Protein AF-A0A2W6S584-F1 (afdb_monomer)

Nearest PDB structures (foldseek):
  1j0n-assembly1_A  TM=2.600E-01  e=1.300E+00  Bacillus sp. GL1
  2e24-assembly1_A  TM=2.606E-01  e=1.450E+00  Bacillus sp. GL1
  7f4b-assembly1_B  TM=3.610E-01  e=8.763E+00  Sulfurisphaera tokodaii

Solvent-accessible surface area (backbone atoms only — not comparable to full-atom values): 8757 Å² total; per-residue (Å²): 140,86,83,83,83,83,83,84,81,82,80,83,77,84,81,83,77,78,80,75,57,61,45,79,73,49,76,25,82,65,16,36,10,26,34,41,54,85,67,60,34,16,27,17,37,32,54,54,74,44,55,99,61,93,67,73,40,34,42,36,38,30,32,26,73,92,75,73,44,66,54,43,52,38,33,37,43,74,48,48,44,76,82,32,36,38,40,30,48,80,94,47,75,41,58,26,47,60,57,68,36,35,32,30,50,71,39,75,69,49,25,52,52,51,51,52,48,42,54,74,37,62,52,37,37,39,36,34,36,39,93,92,38,82,47,64,37,30,30,66,22,57,33,38,45,60,12,40,50,52,10,54,49,62,60,55,79,76,112

Foldseek 3Di:
DDDDDDDDDDDDDDDPDPDQQWAWLDDFPQWTWTQGSVNQKIKIKGFFPDWPDDDWWMWIQMDGV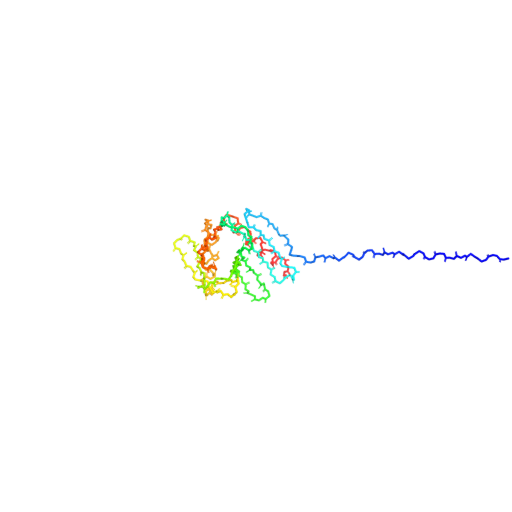VVRDGRWIKIFAPWAFPPFKWKDDPNDIFTWDDDTRMTGTPDPVVSVVVSVSLLVFDKMWMWGQHPNDITIGIHGSRRVNVSSVSRVVVSVVVD

Structure (mmCIF, N/CA/C/O backbone):
data_AF-A0A2W6S584-F1
#
_entry.id   AF-A0A2W6S584-F1
#
loop_
_atom_site.group_PDB
_atom_site.id
_atom_site.type_symbol
_atom_site.label_atom_id
_atom_site.label_alt_id
_atom_site.label_comp_id
_atom_site.label_asym_id
_atom_site.label_entity_id
_atom_site.label_seq_id
_atom_site.pdbx_PDB_ins_code
_atom_site.Cartn_x
_atom_site.Cartn_y
_atom_site.Cartn_z
_atom_site.occupancy
_atom_site.B_iso_or_equiv
_atom_site.auth_seq_id
_atom_site.auth_comp_id
_atom_site.auth_asym_id
_atom_site.auth_atom_id
_atom_site.pdbx_PDB_model_num
ATOM 1 N N . MET A 1 1 ? 23.041 53.421 -56.635 1.00 41.06 1 MET A N 1
ATOM 2 C CA . MET A 1 1 ? 23.431 52.177 -55.932 1.00 41.06 1 MET A CA 1
ATOM 3 C C . MET A 1 1 ? 22.472 51.978 -54.760 1.00 41.06 1 MET A C 1
ATOM 5 O O . MET A 1 1 ? 22.459 52.817 -53.872 1.00 41.06 1 MET A O 1
ATOM 9 N N . ARG A 1 2 ? 21.592 50.968 -54.802 1.00 42.06 2 ARG A N 1
ATOM 10 C CA . ARG A 1 2 ? 20.569 50.696 -53.770 1.00 42.06 2 ARG A CA 1
ATOM 11 C C . ARG A 1 2 ? 21.013 49.473 -52.959 1.00 42.06 2 ARG A C 1
ATOM 13 O O . ARG A 1 2 ? 21.219 48.418 -53.546 1.00 42.06 2 ARG A O 1
ATOM 20 N N . ARG A 1 3 ? 21.219 49.628 -51.648 1.00 51.38 3 ARG A N 1
ATOM 21 C CA . ARG A 1 3 ? 21.589 48.533 -50.731 1.00 51.38 3 ARG A CA 1
ATOM 22 C C . ARG A 1 3 ? 20.315 47.808 -50.266 1.00 51.38 3 ARG A C 1
ATOM 24 O O . ARG A 1 3 ? 19.403 48.504 -49.821 1.00 51.38 3 ARG A O 1
ATOM 31 N N . PRO A 1 4 ? 20.215 46.470 -50.360 1.00 50.41 4 PRO A N 1
ATOM 32 C CA . PRO A 1 4 ? 19.045 45.748 -49.877 1.00 50.41 4 PRO A CA 1
ATOM 33 C C . PRO A 1 4 ? 19.107 45.609 -48.349 1.00 50.41 4 PRO A C 1
ATOM 35 O O . PRO A 1 4 ? 20.147 45.266 -47.788 1.00 50.41 4 PRO A O 1
ATOM 38 N N . ALA A 1 5 ? 17.991 45.897 -47.681 1.00 52.44 5 ALA A N 1
ATOM 39 C CA . ALA A 1 5 ? 17.813 45.657 -46.255 1.00 52.44 5 ALA A CA 1
ATOM 40 C C . ALA A 1 5 ? 17.485 44.173 -46.036 1.00 52.44 5 ALA A C 1
ATOM 42 O O . ALA A 1 5 ? 16.504 43.666 -46.576 1.00 52.44 5 ALA A O 1
ATOM 43 N N . ILE A 1 6 ? 18.322 43.477 -45.269 1.00 57.59 6 ILE A N 1
ATOM 44 C CA . ILE A 1 6 ? 18.113 42.078 -44.888 1.00 57.59 6 ILE A CA 1
ATOM 45 C C . ILE A 1 6 ? 17.216 42.077 -43.644 1.00 57.59 6 ILE A C 1
ATOM 47 O O . ILE A 1 6 ? 17.631 42.530 -42.580 1.00 57.59 6 ILE A O 1
ATOM 51 N N . LEU A 1 7 ? 15.973 41.608 -43.793 1.00 57.41 7 LEU A N 1
ATOM 52 C CA . LEU A 1 7 ? 15.067 41.325 -42.677 1.00 57.41 7 LEU A CA 1
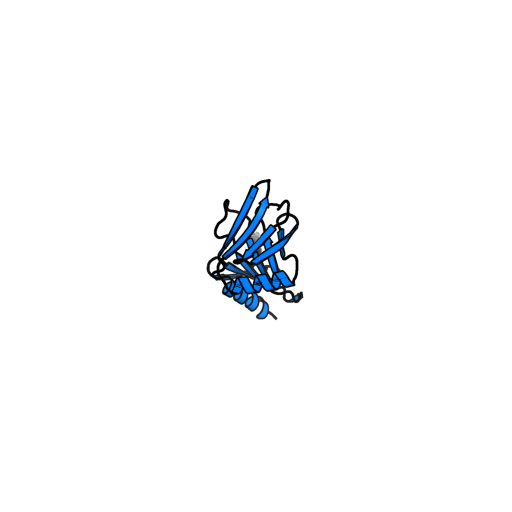ATOM 53 C C . LEU A 1 7 ? 15.461 39.979 -42.051 1.00 57.41 7 LEU A C 1
ATOM 55 O O . LEU A 1 7 ? 15.248 38.925 -42.646 1.00 57.41 7 LEU A O 1
ATOM 59 N N . THR A 1 8 ? 16.023 40.010 -40.845 1.00 61.09 8 THR A N 1
ATOM 60 C CA . THR A 1 8 ? 16.323 38.806 -40.061 1.00 61.09 8 THR A CA 1
ATOM 61 C C . THR A 1 8 ? 15.062 38.357 -39.320 1.00 61.09 8 THR A C 1
ATOM 63 O O . THR A 1 8 ? 14.705 38.917 -38.285 1.00 61.09 8 THR A O 1
ATOM 66 N N . THR A 1 9 ? 14.360 37.356 -39.850 1.00 65.31 9 THR A N 1
ATOM 67 C CA . THR A 1 9 ? 13.225 36.716 -39.168 1.00 65.31 9 THR A CA 1
ATOM 68 C C . THR A 1 9 ? 13.743 35.834 -38.029 1.00 65.31 9 THR A C 1
ATOM 70 O O . THR A 1 9 ? 14.323 34.776 -38.257 1.00 65.31 9 THR A O 1
ATOM 73 N N . MET A 1 10 ? 13.547 36.282 -36.789 1.00 69.50 10 MET A N 1
ATOM 74 C CA . MET A 1 10 ? 13.867 35.532 -35.574 1.00 69.50 10 MET A CA 1
ATOM 75 C C . MET A 1 10 ? 12.854 34.393 -35.391 1.00 69.50 10 MET A C 1
ATOM 77 O O . MET A 1 10 ? 11.697 34.616 -35.041 1.00 69.50 10 MET A O 1
ATOM 81 N N . MET A 1 11 ? 13.288 33.165 -35.674 1.00 66.44 11 MET A N 1
ATOM 82 C CA . MET A 1 11 ? 12.504 31.942 -35.502 1.00 66.44 11 MET A CA 1
ATOM 83 C C . MET A 1 11 ? 12.435 31.603 -34.002 1.00 66.44 11 MET A C 1
ATOM 85 O O . MET A 1 11 ? 13.433 31.193 -33.410 1.00 66.44 11 MET A O 1
ATOM 89 N N . LEU A 1 12 ? 11.277 31.801 -33.362 1.00 65.62 12 LEU A N 1
ATOM 90 C CA . LEU A 1 12 ? 11.037 31.298 -32.005 1.00 65.62 12 LEU A CA 1
ATOM 91 C C . LEU A 1 12 ? 10.873 29.773 -32.063 1.00 65.62 12 LEU A C 1
ATOM 93 O O . LEU A 1 12 ? 9.828 29.271 -32.474 1.00 65.62 12 LEU A O 1
ATOM 97 N N . ALA A 1 13 ? 11.905 29.037 -31.648 1.00 71.00 13 ALA A N 1
ATOM 98 C CA . ALA A 1 13 ? 11.821 27.597 -31.436 1.00 71.00 13 ALA A CA 1
ATOM 99 C C . ALA A 1 13 ? 11.042 27.310 -30.134 1.00 71.00 13 ALA A C 1
ATOM 101 O O . ALA A 1 13 ? 11.461 27.772 -29.068 1.00 71.00 13 ALA A O 1
ATOM 102 N N . PRO A 1 14 ? 9.920 26.568 -30.172 1.00 62.53 14 PRO A N 1
ATOM 103 C CA . PRO A 1 14 ? 9.210 26.185 -28.960 1.00 62.53 14 PRO A CA 1
ATOM 104 C C . PRO A 1 14 ? 10.049 25.171 -28.173 1.00 62.53 14 PRO A C 1
ATOM 106 O O . PRO A 1 14 ? 10.354 24.079 -28.651 1.00 62.53 14 PRO A O 1
ATOM 109 N N . CYS A 1 15 ? 10.427 25.539 -26.950 1.00 59.28 15 CYS A N 1
ATOM 110 C CA . CYS A 1 15 ? 11.080 24.639 -26.008 1.00 59.28 15 CYS A CA 1
ATOM 111 C C . CYS A 1 15 ? 10.030 23.652 -25.470 1.00 59.28 15 CYS A C 1
ATOM 113 O O . CYS A 1 15 ? 9.191 24.012 -24.644 1.00 59.28 15 CYS A O 1
ATOM 115 N N . LEU A 1 16 ? 10.032 22.417 -25.976 1.00 62.00 16 LEU A N 1
ATOM 116 C CA . LEU A 1 16 ? 9.223 21.320 -25.441 1.00 62.00 16 LEU A CA 1
ATOM 117 C C . LEU A 1 16 ? 9.833 20.865 -24.110 1.00 62.00 16 LEU A C 1
ATOM 119 O O . LEU A 1 16 ? 10.773 20.074 -24.079 1.00 62.00 16 LEU A O 1
ATOM 123 N N . ILE A 1 17 ? 9.300 21.371 -23.001 1.00 62.28 17 ILE A N 1
ATOM 124 C CA . ILE A 1 17 ? 9.614 20.851 -21.669 1.00 62.28 17 ILE A CA 1
ATOM 125 C C . ILE A 1 17 ? 8.867 19.522 -21.526 1.00 62.28 17 ILE A C 1
ATOM 127 O O . ILE A 1 17 ? 7.644 19.501 -21.392 1.00 62.28 17 ILE A O 1
ATOM 131 N N . ALA A 1 18 ? 9.589 18.402 -21.575 1.00 62.50 18 ALA A N 1
ATOM 132 C CA . ALA A 1 18 ? 9.017 17.106 -21.236 1.00 62.50 18 ALA A CA 1
ATOM 133 C C . ALA A 1 18 ? 8.648 17.108 -19.744 1.00 62.50 18 ALA A C 1
ATOM 135 O O . ALA A 1 18 ? 9.519 17.202 -18.881 1.00 62.50 18 ALA A O 1
ATOM 136 N N . ALA A 1 19 ? 7.354 17.022 -19.434 1.00 59.28 19 ALA A N 1
ATOM 137 C CA . ALA A 1 19 ? 6.902 16.786 -18.072 1.00 59.28 19 ALA A CA 1
ATOM 138 C C . ALA A 1 19 ? 7.343 15.377 -17.648 1.00 59.28 19 ALA A C 1
ATOM 140 O O . ALA A 1 19 ? 6.799 14.376 -18.115 1.00 59.28 19 ALA A O 1
ATOM 141 N N . SER A 1 20 ? 8.340 15.290 -16.770 1.00 73.88 20 SER A N 1
ATOM 142 C CA . SER A 1 20 ? 8.785 14.044 -16.148 1.00 73.88 20 SER A CA 1
ATOM 143 C C . SER A 1 20 ? 7.788 13.624 -15.061 1.00 73.88 20 SER A C 1
ATOM 145 O O . SER A 1 20 ? 7.991 13.834 -13.869 1.00 73.88 20 SER A O 1
ATOM 147 N N . GLY A 1 21 ? 6.651 13.069 -15.488 1.00 86.25 21 GLY A N 1
ATOM 148 C CA . GLY A 1 21 ? 5.708 12.367 -14.617 1.00 86.25 21 GLY A CA 1
ATOM 149 C C . GLY A 1 21 ? 6.083 10.888 -14.437 1.00 86.25 21 GLY A C 1
ATOM 150 O O . GLY A 1 21 ? 6.938 10.377 -15.163 1.00 86.25 21 GLY A O 1
ATOM 151 N N . PRO A 1 22 ? 5.458 10.168 -13.487 1.00 93.56 22 PRO A N 1
ATOM 152 C CA . PRO A 1 22 ? 5.619 8.722 -13.385 1.00 93.56 22 PRO A CA 1
ATOM 153 C C . PRO A 1 22 ? 5.234 8.023 -14.694 1.00 93.56 22 PRO A C 1
ATOM 155 O O . PRO A 1 22 ? 4.190 8.312 -15.281 1.00 93.56 22 PRO A O 1
ATOM 158 N N . GLN A 1 23 ? 6.049 7.068 -15.135 1.00 95.00 23 GLN A N 1
ATOM 159 C CA . GLN A 1 23 ? 5.761 6.266 -16.320 1.00 95.00 23 GLN A CA 1
ATOM 160 C C . GLN A 1 23 ? 4.731 5.187 -15.972 1.00 95.00 23 GLN A C 1
ATOM 162 O O . GLN A 1 23 ? 4.955 4.370 -15.078 1.00 95.00 23 GLN A O 1
ATOM 167 N N . SER A 1 24 ? 3.617 5.153 -16.705 1.00 96.56 24 SER A N 1
ATOM 168 C CA . SER A 1 24 ? 2.615 4.089 -16.586 1.00 96.56 24 SER 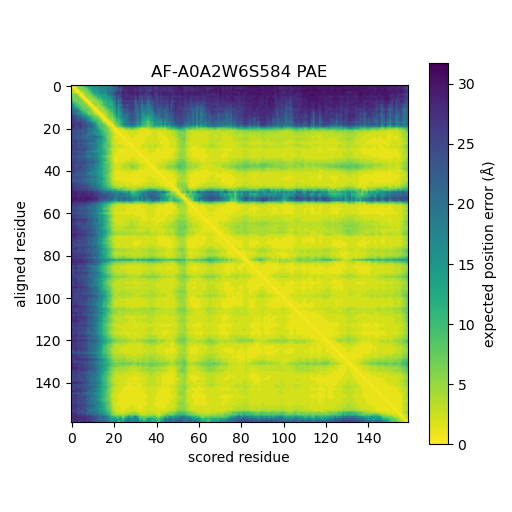A CA 1
ATOM 169 C C . SER A 1 24 ? 3.138 2.777 -17.175 1.00 96.56 24 SER A C 1
ATOM 171 O O . SER A 1 24 ? 3.622 2.749 -18.305 1.00 96.56 24 SER A O 1
ATOM 173 N N . ILE A 1 25 ? 3.042 1.692 -16.404 1.00 97.56 25 ILE A N 1
ATOM 174 C CA . ILE A 1 25 ? 3.392 0.325 -16.824 1.00 97.56 25 ILE A CA 1
ATOM 175 C C . ILE A 1 25 ? 2.135 -0.452 -17.222 1.00 97.56 25 ILE A C 1
ATOM 177 O O . ILE A 1 25 ? 2.166 -1.243 -18.161 1.00 97.56 25 ILE A O 1
ATOM 181 N N . GLY A 1 26 ? 1.021 -0.234 -16.520 1.00 97.62 26 GLY A N 1
ATOM 182 C CA . GLY A 1 26 ? -0.249 -0.879 -16.838 1.00 9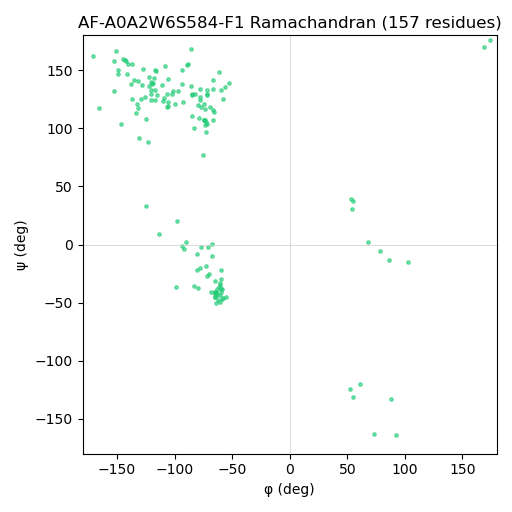7.62 26 GLY A CA 1
ATOM 183 C C . GLY A 1 26 ? -1.319 -0.704 -15.766 1.00 97.62 26 GLY A C 1
ATOM 184 O O . GLY A 1 26 ? -1.045 -0.253 -14.653 1.00 97.62 26 GLY A O 1
ATOM 185 N N . GLN A 1 27 ? -2.544 -1.099 -16.112 1.00 98.19 27 GLN A N 1
ATOM 186 C CA . GLN A 1 27 ? -3.716 -1.083 -15.238 1.00 98.19 27 GLN A CA 1
ATOM 187 C C . GLN A 1 27 ? -4.268 -2.506 -15.089 1.00 98.19 27 GLN A C 1
ATOM 189 O O . GLN A 1 27 ? -4.521 -3.192 -16.076 1.00 98.19 27 GLN A O 1
ATOM 194 N N . PHE A 1 28 ? -4.491 -2.933 -13.849 1.00 97.81 28 PHE A N 1
ATOM 195 C CA . PHE A 1 28 ? -4.915 -4.281 -13.479 1.00 97.81 28 PHE A CA 1
ATOM 196 C C . PHE A 1 28 ? -6.102 -4.182 -12.518 1.00 97.81 28 PHE A C 1
ATOM 198 O O . PHE A 1 28 ? -5.951 -4.038 -11.302 1.00 97.81 28 PHE A O 1
ATOM 205 N N . GLY A 1 29 ? -7.319 -4.192 -13.061 1.00 95.50 29 GLY A N 1
ATOM 206 C CA . GLY A 1 29 ? -8.518 -3.906 -12.271 1.00 95.50 29 GLY A CA 1
ATOM 207 C C . GLY A 1 29 ? -8.449 -2.495 -11.683 1.00 95.50 29 GLY A C 1
ATOM 208 O O . GLY A 1 29 ? -8.328 -1.528 -12.427 1.00 95.50 29 GLY A O 1
ATOM 209 N N . ARG A 1 30 ? -8.480 -2.365 -10.350 1.00 95.31 30 ARG A N 1
ATOM 210 C CA . ARG A 1 30 ? -8.343 -1.066 -9.652 1.00 95.31 30 ARG A CA 1
ATOM 211 C C . ARG A 1 30 ? -6.901 -0.687 -9.297 1.00 95.31 30 ARG A C 1
ATOM 213 O O . ARG A 1 30 ? -6.694 0.352 -8.675 1.00 95.31 30 ARG A O 1
ATOM 220 N N . TRP A 1 31 ? -5.927 -1.511 -9.673 1.00 98.38 31 TRP A N 1
ATOM 221 C CA . TRP A 1 31 ? -4.517 -1.305 -9.359 1.00 98.38 31 TRP A CA 1
ATOM 222 C C . TRP A 1 31 ? -3.738 -0.836 -10.581 1.00 98.38 31 TRP A C 1
ATOM 224 O O . TRP A 1 31 ? -3.704 -1.527 -11.594 1.00 98.38 31 TRP A O 1
ATOM 234 N N . GLY A 1 32 ? -3.091 0.320 -10.481 1.00 98.31 32 GLY A N 1
ATOM 235 C CA . GLY A 1 32 ? -2.135 0.786 -11.483 1.00 98.31 32 GLY A CA 1
ATOM 236 C C . GLY A 1 32 ? -0.710 0.388 -11.108 1.00 98.31 32 GLY A C 1
ATOM 237 O O . GLY A 1 32 ? -0.389 0.297 -9.923 1.00 98.31 32 GLY A O 1
ATOM 238 N N . ALA A 1 33 ? 0.141 0.171 -12.104 1.00 98.50 33 ALA A N 1
ATOM 239 C CA . ALA A 1 33 ? 1.572 -0.068 -11.949 1.00 98.50 33 ALA A CA 1
ATOM 240 C C . ALA A 1 33 ? 2.357 1.055 -12.633 1.00 98.50 33 ALA A C 1
ATOM 242 O O . ALA A 1 33 ? 2.066 1.406 -13.777 1.00 98.50 33 ALA A O 1
ATOM 243 N N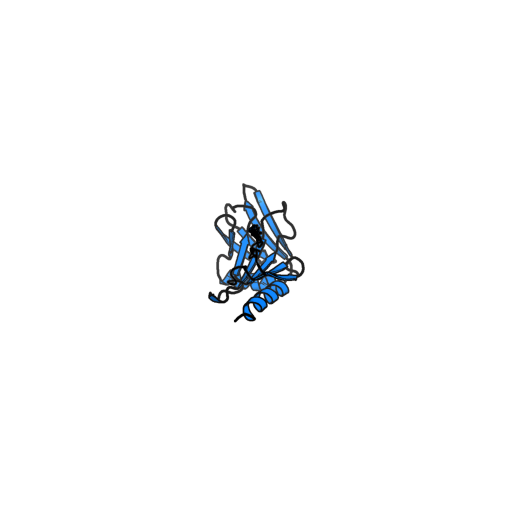 . PHE A 1 34 ? 3.355 1.602 -11.942 1.00 97.88 34 PHE A N 1
ATOM 244 C CA . PHE A 1 34 ? 4.124 2.757 -12.404 1.00 97.88 34 PHE A CA 1
ATOM 245 C C . PHE A 1 34 ? 5.611 2.625 -12.070 1.00 97.88 34 PHE A C 1
ATOM 247 O O . PHE A 1 34 ? 5.985 1.976 -11.089 1.00 97.88 34 PHE A O 1
ATOM 254 N N . ARG A 1 35 ? 6.448 3.312 -12.850 1.00 96.19 35 ARG A N 1
ATOM 255 C CA . ARG A 1 35 ? 7.820 3.687 -12.484 1.00 96.19 35 ARG A CA 1
ATOM 256 C C . ARG A 1 35 ? 7.819 5.158 -12.069 1.00 96.19 35 ARG A C 1
ATOM 258 O O . ARG A 1 35 ? 7.243 5.993 -12.764 1.00 96.19 35 ARG A O 1
ATOM 265 N N . ALA A 1 36 ? 8.435 5.475 -10.936 1.00 94.75 36 ALA A N 1
ATOM 266 C CA . ALA A 1 36 ? 8.577 6.849 -10.471 1.00 94.75 36 ALA A CA 1
ATOM 267 C C . ALA A 1 36 ? 9.379 7.687 -11.477 1.00 94.75 36 ALA A C 1
ATOM 269 O O . ALA A 1 36 ? 10.262 7.170 -12.161 1.00 94.75 36 ALA A O 1
ATOM 270 N N . ALA A 1 37 ? 9.066 8.981 -11.558 1.00 92.12 37 ALA A N 1
ATOM 271 C CA . ALA A 1 37 ? 9.672 9.902 -12.521 1.00 92.12 37 ALA A CA 1
ATOM 272 C C . ALA A 1 37 ? 11.197 10.030 -12.367 1.00 92.12 37 ALA A C 1
ATOM 274 O O . ALA A 1 37 ? 11.911 10.191 -13.350 1.00 92.12 37 ALA A O 1
ATOM 275 N N . ASP A 1 38 ? 11.690 9.928 -11.131 1.00 90.25 38 ASP A N 1
ATOM 276 C CA . ASP A 1 38 ? 13.117 9.936 -10.795 1.00 90.25 38 ASP A CA 1
ATOM 277 C C . ASP A 1 38 ? 13.818 8.595 -11.088 1.00 90.25 38 ASP A C 1
ATOM 279 O O . ASP A 1 38 ? 15.015 8.450 -10.850 1.00 90.25 38 ASP A O 1
ATOM 283 N N . GLY A 1 39 ? 13.075 7.590 -11.565 1.00 89.56 39 GLY A N 1
ATOM 284 C CA . GLY A 1 39 ? 13.561 6.238 -11.819 1.00 89.56 39 GLY A CA 1
ATOM 285 C C . GLY A 1 39 ? 13.930 5.445 -10.559 1.00 89.56 39 GLY A C 1
ATOM 286 O O . GLY A 1 39 ? 14.363 4.299 -10.681 1.00 89.56 39 GLY A O 1
ATOM 287 N N . ALA A 1 40 ? 13.753 6.004 -9.357 1.00 92.25 40 ALA A N 1
ATOM 288 C CA . ALA A 1 40 ? 14.267 5.428 -8.116 1.00 92.25 40 ALA A CA 1
ATOM 289 C C . ALA A 1 40 ? 13.390 4.295 -7.558 1.00 92.25 40 ALA A C 1
ATOM 291 O O . ALA A 1 40 ? 13.872 3.458 -6.783 1.00 92.25 40 ALA A O 1
ATOM 292 N N . SER A 1 41 ? 12.111 4.254 -7.943 1.00 95.88 41 SER A N 1
ATOM 293 C CA . SER A 1 41 ? 11.172 3.217 -7.511 1.00 95.88 41 SER A CA 1
ATOM 294 C C . SER A 1 41 ? 10.183 2.793 -8.587 1.00 95.88 41 SER A C 1
ATOM 296 O O . SER A 1 41 ? 9.882 3.537 -9.517 1.00 95.88 41 SER A O 1
ATOM 298 N N . CYS A 1 42 ? 9.634 1.597 -8.409 1.00 97.31 42 CYS A N 1
ATOM 299 C CA . CYS A 1 42 ? 8.449 1.128 -9.115 1.00 97.31 42 CYS A CA 1
ATOM 300 C C . CYS A 1 42 ? 7.394 0.753 -8.086 1.00 97.31 42 CYS A C 1
ATOM 302 O O . CYS A 1 42 ? 7.727 0.271 -7.000 1.00 97.31 42 CYS A O 1
ATOM 304 N N . TYR A 1 43 ? 6.126 1.000 -8.387 1.00 98.12 43 TYR A N 1
ATOM 305 C CA . TYR A 1 43 ? 5.065 0.807 -7.412 1.00 98.12 43 TYR A CA 1
ATOM 306 C C . TYR A 1 43 ? 3.743 0.400 -8.047 1.00 98.12 43 TYR A C 1
ATOM 308 O O . TYR A 1 43 ? 3.381 0.846 -9.135 1.00 98.12 43 TYR A O 1
ATOM 316 N N . ALA A 1 44 ? 3.006 -0.425 -7.310 1.00 98.44 44 ALA A N 1
ATOM 317 C CA . ALA A 1 44 ? 1.589 -0.648 -7.527 1.00 98.44 44 ALA A CA 1
ATOM 318 C C . ALA A 1 44 ? 0.787 0.300 -6.627 1.00 98.44 44 ALA A C 1
ATOM 320 O O . ALA A 1 44 ? 1.143 0.486 -5.462 1.00 98.44 44 ALA A O 1
ATOM 321 N N . ILE A 1 45 ? -0.287 0.892 -7.145 1.00 98.31 45 ILE A N 1
ATOM 322 C CA . ILE A 1 45 ? -1.128 1.858 -6.432 1.00 98.31 45 ILE A CA 1
ATOM 323 C C . ILE A 1 45 ? -2.610 1.564 -6.645 1.00 98.31 45 ILE A C 1
ATOM 325 O O . ILE A 1 45 ? -3.029 1.231 -7.753 1.00 98.31 45 ILE A O 1
ATOM 329 N N . ALA A 1 46 ? -3.414 1.729 -5.598 1.00 97.44 46 ALA A N 1
ATOM 330 C CA . ALA A 1 46 ? -4.867 1.694 -5.693 1.00 97.44 46 ALA A CA 1
ATOM 331 C C . ALA A 1 46 ? -5.518 2.742 -4.793 1.00 97.44 46 ALA A C 1
ATOM 333 O O . ALA A 1 46 ? -5.060 3.017 -3.684 1.00 97.44 46 ALA A O 1
ATOM 334 N N . GLN A 1 47 ? -6.642 3.269 -5.261 1.00 95.75 47 GLN A N 1
ATOM 335 C CA . GLN A 1 47 ? -7.587 4.033 -4.451 1.00 95.75 47 GLN A CA 1
ATOM 336 C C . GLN A 1 47 ? -8.627 3.094 -3.820 1.00 95.75 47 GLN A C 1
ATOM 338 O O . GLN A 1 47 ? -8.913 2.022 -4.376 1.00 95.75 47 GLN A O 1
ATOM 343 N N . PRO A 1 48 ? -9.239 3.475 -2.685 1.00 94.69 48 PRO A N 1
ATOM 344 C CA . PRO A 1 48 ? -10.287 2.672 -2.077 1.00 94.69 48 PRO A CA 1
ATOM 345 C C . PRO A 1 48 ? -11.472 2.491 -3.035 1.00 94.69 48 PRO A C 1
ATOM 347 O O . PRO A 1 48 ? -11.971 3.429 -3.646 1.00 94.69 48 PRO A O 1
ATOM 350 N N . SER A 1 49 ? -11.935 1.250 -3.148 1.00 89.44 49 SER A N 1
ATOM 351 C CA . SER A 1 49 ? -13.122 0.847 -3.911 1.00 89.44 49 SER A CA 1
ATOM 352 C C . SER A 1 49 ? -14.441 1.280 -3.281 1.00 89.44 49 SER A C 1
ATOM 354 O O . SER A 1 49 ? -15.430 1.465 -3.983 1.00 89.44 49 SER A O 1
ATOM 356 N N . ARG A 1 50 ? -14.455 1.434 -1.955 1.00 80.19 50 ARG A N 1
ATOM 357 C CA . ARG A 1 50 ? -15.558 2.023 -1.199 1.00 80.19 50 ARG A CA 1
ATOM 358 C C . ARG A 1 50 ? -14.979 2.956 -0.158 1.00 80.19 50 ARG A C 1
ATOM 360 O O . ARG A 1 50 ? -14.123 2.562 0.636 1.00 80.19 50 ARG A O 1
ATOM 367 N N . SER A 1 51 ? -15.452 4.189 -0.208 1.00 70.38 51 SER A N 1
ATOM 368 C CA . SER A 1 51 ? -14.936 5.323 0.532 1.00 70.38 51 SER A CA 1
ATOM 369 C C . SER A 1 51 ? -16.110 6.292 0.713 1.00 70.38 51 SER A C 1
ATOM 371 O O . SER A 1 51 ? -16.843 6.547 -0.236 1.00 70.38 51 SER A O 1
ATOM 373 N N . GLY A 1 52 ? -16.337 6.803 1.926 1.00 60.56 52 GLY A N 1
ATOM 374 C CA . GLY A 1 52 ? -17.469 7.707 2.200 1.00 60.56 52 GLY A CA 1
ATOM 375 C C . GLY A 1 52 ? -17.332 9.108 1.583 1.00 60.56 52 GLY A C 1
ATOM 376 O O . GLY A 1 52 ? -18.214 9.939 1.775 1.00 60.56 52 GLY A O 1
ATOM 377 N N . ARG A 1 53 ? -16.206 9.389 0.910 1.00 59.50 53 ARG A N 1
ATOM 378 C CA . ARG A 1 53 ? -15.886 10.646 0.216 1.00 59.50 53 ARG A CA 1
ATOM 379 C C . ARG A 1 53 ? -14.681 10.398 -0.698 1.00 59.50 53 ARG A C 1
ATOM 381 O O . ARG A 1 53 ? -13.631 10.031 -0.173 1.00 59.50 53 ARG A O 1
ATOM 388 N N . GLU A 1 54 ? -14.825 10.538 -2.009 1.00 54.78 54 GLU A N 1
ATOM 389 C CA . GLU A 1 54 ? -13.686 10.694 -2.931 1.00 54.78 54 GLU A CA 1
ATOM 390 C C . GLU A 1 54 ? -13.064 12.060 -2.564 1.00 54.78 54 GLU A C 1
ATOM 392 O O . GLU A 1 54 ? -13.788 13.028 -2.363 1.00 54.78 54 GLU A O 1
ATOM 397 N N . ASP A 1 55 ? -11.833 12.167 -2.064 1.00 70.19 55 ASP A N 1
ATOM 398 C CA . ASP A 1 55 ? -10.588 12.041 -2.811 1.00 70.19 55 ASP A CA 1
ATOM 399 C C . ASP A 1 55 ? -9.377 11.992 -1.854 1.00 70.19 55 ASP A C 1
ATOM 401 O O . ASP A 1 55 ? -9.452 12.398 -0.691 1.00 70.19 55 ASP A O 1
ATOM 405 N N . GLY A 1 56 ? -8.236 11.511 -2.359 1.00 85.31 56 GLY A N 1
ATOM 406 C CA . GLY A 1 56 ? -6.910 11.692 -1.746 1.00 85.31 56 GLY A CA 1
ATOM 407 C C . GLY A 1 56 ? -6.323 10.495 -0.990 1.00 85.31 56 GLY A C 1
ATOM 408 O O . GLY A 1 56 ? -5.119 10.481 -0.746 1.00 85.31 56 GLY A O 1
ATOM 409 N N . ALA A 1 57 ? -7.121 9.475 -0.656 1.00 94.56 57 ALA A N 1
ATOM 410 C CA . ALA A 1 57 ? -6.611 8.255 -0.027 1.00 94.56 57 ALA A CA 1
ATOM 411 C C . ALA A 1 57 ? -6.108 7.241 -1.066 1.00 94.56 57 ALA A C 1
ATOM 413 O O . ALA A 1 57 ? -6.783 6.983 -2.065 1.00 94.56 57 ALA A O 1
ATOM 414 N N . TYR A 1 58 ? -4.954 6.628 -0.812 1.00 97.06 58 TYR A N 1
ATOM 415 C CA . TYR A 1 58 ? -4.418 5.557 -1.649 1.00 97.06 58 TYR A CA 1
ATOM 416 C C . TYR A 1 58 ? -3.521 4.604 -0.859 1.00 97.06 58 TYR A C 1
ATOM 418 O O . TYR A 1 58 ? -2.954 4.948 0.176 1.00 97.06 58 TYR A O 1
ATOM 426 N N . LEU A 1 59 ? -3.364 3.398 -1.390 1.00 98.06 59 LEU A N 1
ATOM 427 C CA . LEU A 1 59 ? -2.431 2.385 -0.919 1.00 98.06 59 LEU A CA 1
ATOM 428 C C . LEU A 1 59 ? -1.400 2.131 -2.017 1.00 98.06 59 LEU A C 1
ATOM 430 O O . LEU A 1 59 ? -1.767 1.858 -3.158 1.00 98.06 59 LEU A O 1
ATOM 434 N N . THR A 1 60 ? -0.123 2.199 -1.657 1.00 98.38 60 THR A N 1
ATOM 435 C CA . THR A 1 60 ? 1.015 1.897 -2.530 1.00 98.38 60 THR A CA 1
ATOM 436 C C . THR A 1 60 ? 1.821 0.718 -2.005 1.00 98.38 60 THR A C 1
ATOM 438 O O . THR A 1 60 ? 2.025 0.583 -0.796 1.00 98.38 60 THR A O 1
ATOM 441 N N . ILE A 1 61 ? 2.315 -0.103 -2.929 1.00 98.00 61 ILE A N 1
ATOM 442 C CA . ILE A 1 61 ? 3.275 -1.179 -2.679 1.00 98.00 61 ILE A CA 1
ATOM 443 C C . ILE A 1 61 ? 4.463 -0.944 -3.602 1.00 98.00 61 ILE A C 1
ATOM 445 O O . ILE A 1 61 ? 4.342 -1.116 -4.814 1.00 98.00 61 ILE A O 1
ATOM 449 N N . SER A 1 62 ? 5.590 -0.528 -3.029 1.00 97.00 62 SER A N 1
ATOM 450 C CA . SER A 1 62 ? 6.736 -0.018 -3.789 1.00 97.00 62 SER A CA 1
ATOM 451 C C . SER A 1 62 ? 7.985 -0.882 -3.641 1.00 97.00 62 SER A C 1
ATOM 453 O O . SER A 1 62 ? 8.257 -1.449 -2.578 1.00 97.00 62 SER A O 1
ATOM 455 N N . SER A 1 63 ? 8.799 -0.897 -4.687 1.00 95.31 63 SER A N 1
ATOM 456 C CA . SER A 1 63 ? 10.131 -1.492 -4.725 1.00 95.31 63 SER A CA 1
ATOM 457 C C . SER A 1 63 ? 11.163 -0.419 -5.080 1.00 95.31 63 SER A C 1
ATOM 459 O O . SER A 1 63 ? 10.965 0.367 -6.002 1.00 95.31 63 SER A O 1
ATOM 461 N N . TRP A 1 64 ? 12.263 -0.386 -4.326 1.00 94.81 64 TRP A N 1
ATOM 462 C CA . TRP A 1 64 ? 13.379 0.559 -4.432 1.00 94.81 64 TRP A CA 1
ATOM 463 C C . TRP A 1 64 ? 14.684 -0.224 -4.646 1.00 94.81 64 TRP A C 1
ATOM 465 O O . TRP A 1 64 ? 15.366 -0.572 -3.670 1.00 94.81 64 TRP A O 1
ATOM 475 N N . PRO A 1 65 ? 15.056 -0.531 -5.903 1.00 93.06 65 PRO A N 1
ATOM 476 C CA . PRO A 1 65 ? 16.173 -1.428 -6.200 1.00 93.06 65 PRO A CA 1
ATOM 477 C C . PRO A 1 65 ? 17.519 -0.951 -5.648 1.00 93.06 65 PRO A C 1
ATOM 479 O O . PRO A 1 65 ? 18.280 -1.763 -5.120 1.00 93.06 65 PRO A O 1
ATOM 482 N N . ALA A 1 66 ? 17.810 0.352 -5.729 1.00 92.06 66 ALA A N 1
ATOM 483 C CA . ALA A 1 66 ? 19.061 0.932 -5.228 1.00 92.06 66 ALA A CA 1
ATOM 484 C C . ALA A 1 66 ? 19.198 0.804 -3.700 1.00 92.06 66 ALA A C 1
ATOM 486 O O . ALA A 1 66 ? 20.293 0.620 -3.178 1.00 92.06 66 ALA A O 1
ATOM 487 N N . ARG A 1 67 ? 18.069 0.829 -2.981 1.00 93.00 67 ARG A N 1
ATOM 488 C CA . ARG A 1 67 ? 18.010 0.721 -1.514 1.00 93.00 67 ARG A CA 1
ATOM 489 C C . ARG A 1 67 ? 17.809 -0.713 -1.022 1.00 93.00 67 ARG A C 1
ATOM 491 O O . ARG A 1 67 ? 17.749 -0.930 0.182 1.00 93.00 67 ARG A O 1
ATOM 498 N N . ARG A 1 68 ? 17.676 -1.686 -1.935 1.00 91.81 68 ARG A N 1
ATOM 499 C CA . ARG A 1 68 ? 17.350 -3.094 -1.631 1.00 91.81 68 ARG A CA 1
ATOM 500 C C . ARG A 1 68 ? 16.070 -3.250 -0.794 1.00 91.81 68 ARG A C 1
ATOM 502 O O . ARG A 1 68 ? 15.942 -4.194 -0.019 1.00 91.81 68 ARG A O 1
ATOM 509 N N . LEU A 1 69 ? 15.116 -2.334 -0.960 1.00 92.31 69 LEU A N 1
ATOM 510 C CA . LEU A 1 69 ? 13.808 -2.405 -0.311 1.00 92.31 69 LEU A CA 1
ATOM 511 C C . LEU A 1 69 ? 12.782 -2.896 -1.325 1.00 92.31 69 LEU A C 1
ATOM 513 O O . LEU A 1 69 ? 12.677 -2.347 -2.416 1.00 92.31 69 LEU A O 1
ATOM 517 N N . VAL A 1 70 ? 12.006 -3.911 -0.964 1.00 91.31 70 VAL A N 1
ATOM 518 C CA . VAL A 1 70 ? 10.948 -4.471 -1.816 1.00 91.31 70 VAL A CA 1
ATOM 519 C C . VAL A 1 70 ? 9.640 -4.515 -1.052 1.00 91.31 70 VAL A C 1
ATOM 521 O O . VAL A 1 70 ? 9.653 -4.664 0.174 1.00 91.31 70 VAL A O 1
ATOM 524 N N . ARG A 1 71 ? 8.516 -4.420 -1.767 1.00 92.00 71 ARG A N 1
ATOM 525 C CA . ARG A 1 71 ? 7.166 -4.576 -1.196 1.00 92.00 71 ARG A CA 1
ATOM 526 C C . ARG A 1 71 ? 6.911 -3.655 0.006 1.00 92.00 71 ARG A C 1
ATOM 528 O O . ARG A 1 71 ? 6.318 -4.060 1.005 1.00 92.00 71 ARG A O 1
ATOM 535 N N . GLN A 1 72 ? 7.403 -2.423 -0.079 1.00 96.62 72 GLN A N 1
ATOM 536 C CA . GLN A 1 72 ? 7.204 -1.402 0.941 1.00 96.62 72 GLN A CA 1
ATOM 537 C C . GLN A 1 72 ? 5.764 -0.908 0.874 1.00 96.62 72 GLN A C 1
ATOM 539 O O . GLN A 1 72 ? 5.340 -0.364 -0.144 1.00 96.62 72 GLN A O 1
ATOM 544 N N . ILE A 1 73 ? 5.017 -1.130 1.952 1.00 98.19 73 ILE A N 1
ATOM 545 C CA . ILE A 1 73 ? 3.626 -0.703 2.070 1.00 98.19 73 ILE A CA 1
ATOM 546 C C . ILE A 1 73 ? 3.598 0.741 2.555 1.00 98.19 73 ILE A C 1
ATOM 548 O O . ILE A 1 73 ? 4.210 1.062 3.573 1.00 98.19 73 ILE A O 1
ATOM 552 N N . HIS A 1 74 ? 2.844 1.580 1.859 1.00 98.31 74 HIS A N 1
ATOM 553 C CA . HIS A 1 74 ? 2.570 2.948 2.273 1.00 98.31 74 HIS A CA 1
ATOM 554 C C . HIS A 1 74 ? 1.101 3.287 2.021 1.00 98.31 74 HIS A C 1
ATOM 556 O O . HIS A 1 74 ? 0.539 2.926 0.988 1.00 98.31 74 HIS A O 1
ATOM 562 N N . VAL A 1 75 ? 0.487 3.968 2.981 1.00 98.06 75 VAL A N 1
ATOM 563 C CA . VAL A 1 75 ? -0.911 4.385 2.947 1.00 98.06 75 VAL A CA 1
ATOM 564 C C . VAL A 1 75 ? -0.962 5.896 3.049 1.00 98.06 75 VAL A C 1
ATOM 566 O O . VAL A 1 75 ? -0.503 6.455 4.039 1.00 98.06 75 VAL A O 1
ATOM 569 N N . ARG A 1 76 ? -1.602 6.536 2.075 1.00 97.19 76 ARG A N 1
ATOM 570 C CA . ARG A 1 76 ? -2.063 7.913 2.195 1.00 97.19 76 ARG A CA 1
ATOM 571 C C . ARG A 1 76 ? -3.496 7.908 2.700 1.00 97.19 76 ARG A C 1
ATOM 573 O O . ARG A 1 76 ? -4.383 7.324 2.076 1.00 97.19 76 ARG A O 1
ATOM 580 N N . PHE A 1 77 ? -3.729 8.575 3.818 1.00 95.38 77 PHE A N 1
ATOM 581 C CA . PHE A 1 77 ? -5.055 8.829 4.358 1.00 95.38 77 PHE A CA 1
ATOM 582 C C . PHE A 1 77 ? -5.626 10.126 3.775 1.00 95.38 77 PHE A C 1
ATOM 584 O O . PHE A 1 77 ? -4.910 11.060 3.426 1.00 95.38 77 PHE A O 1
ATOM 591 N N . ARG A 1 78 ? -6.955 10.226 3.767 1.00 90.94 78 ARG A N 1
ATOM 592 C CA . ARG A 1 78 ? -7.709 11.444 3.406 1.00 90.94 78 ARG A CA 1
ATOM 593 C C . ARG A 1 78 ? -7.552 12.617 4.399 1.00 90.94 78 ARG A C 1
ATOM 595 O O . ARG A 1 78 ? -8.213 13.637 4.256 1.00 90.94 78 ARG A O 1
ATOM 602 N N . GLY A 1 79 ? -6.765 12.442 5.457 1.00 92.75 79 GLY A N 1
ATOM 603 C CA . GLY A 1 79 ? -6.557 13.396 6.544 1.00 92.75 79 GLY A CA 1
ATOM 604 C C . GLY A 1 79 ? -5.702 12.774 7.647 1.00 92.75 79 GLY A C 1
ATOM 605 O O . GLY A 1 79 ? -5.359 11.598 7.564 1.00 92.75 79 GLY A O 1
ATOM 606 N N . VAL A 1 80 ? -5.362 13.550 8.675 1.00 95.50 80 VAL A N 1
ATOM 607 C CA . VAL A 1 80 ? -4.456 13.114 9.752 1.00 95.50 80 VAL A CA 1
ATOM 608 C C . VAL A 1 80 ? -5.189 12.187 10.736 1.00 95.50 80 VAL A C 1
ATOM 610 O O . VAL A 1 80 ? -6.169 12.626 11.353 1.00 95.50 80 VAL A O 1
ATOM 613 N N . PRO A 1 81 ? -4.761 10.920 10.902 1.00 95.75 81 PRO A N 1
ATOM 614 C CA . PRO A 1 81 ? -5.293 10.034 11.932 1.00 95.75 81 PRO A CA 1
ATOM 615 C C . PRO A 1 81 ? -4.932 10.532 13.333 1.00 95.75 81 PRO A C 1
ATOM 617 O O . PRO A 1 81 ? -3.782 10.861 13.599 1.00 95.75 81 PRO A O 1
ATOM 620 N N . ALA A 1 82 ? -5.906 10.555 14.238 1.00 93.88 82 ALA A N 1
ATOM 621 C CA . ALA A 1 82 ? -5.699 11.035 15.602 1.00 93.88 82 ALA A CA 1
ATOM 622 C C . ALA A 1 82 ? -5.018 9.996 16.513 1.00 93.88 82 ALA A C 1
ATOM 624 O O . ALA A 1 82 ? -4.165 10.363 17.311 1.00 93.88 82 ALA A O 1
ATOM 625 N N . ASP A 1 83 ? -5.359 8.709 16.361 1.00 89.88 83 ASP A N 1
ATOM 626 C CA . ASP A 1 83 ? -4.871 7.616 17.227 1.00 89.88 83 ASP A CA 1
ATOM 627 C C . ASP A 1 83 ? -4.199 6.496 16.409 1.00 89.88 83 ASP A C 1
ATOM 629 O O . ASP A 1 83 ? -4.329 5.307 16.706 1.00 89.88 83 ASP A O 1
ATOM 633 N N . GLY A 1 84 ? -3.545 6.862 15.305 1.00 91.19 84 GLY A N 1
ATOM 634 C CA . GLY A 1 84 ? -3.033 5.905 14.328 1.00 91.19 84 GLY A CA 1
ATOM 635 C C . GLY A 1 84 ? -4.132 5.265 13.471 1.00 91.19 84 GLY A C 1
ATOM 636 O O . GLY A 1 84 ? -5.256 5.769 13.351 1.00 91.19 84 GLY A O 1
ATOM 637 N N . ALA A 1 85 ? -3.790 4.153 12.823 1.00 97.25 85 ALA A N 1
ATOM 638 C CA . ALA A 1 85 ? -4.693 3.434 11.931 1.00 97.25 85 ALA A CA 1
ATOM 639 C C . ALA A 1 85 ? -4.485 1.919 12.013 1.00 97.25 85 ALA A C 1
ATOM 641 O O . ALA A 1 85 ? -3.435 1.433 12.429 1.00 97.25 85 ALA A O 1
ATOM 642 N N . VAL A 1 86 ? -5.491 1.163 11.580 1.00 98.25 86 VAL A N 1
ATOM 643 C CA . VAL A 1 86 ? -5.445 -0.302 11.523 1.00 98.25 86 VAL A CA 1
ATOM 644 C C . VAL A 1 86 ? -5.774 -0.763 10.113 1.00 98.25 86 VAL A C 1
ATOM 646 O O . VAL A 1 86 ? -6.826 -0.419 9.573 1.00 98.25 86 VAL A O 1
ATOM 649 N N . LEU A 1 87 ? -4.89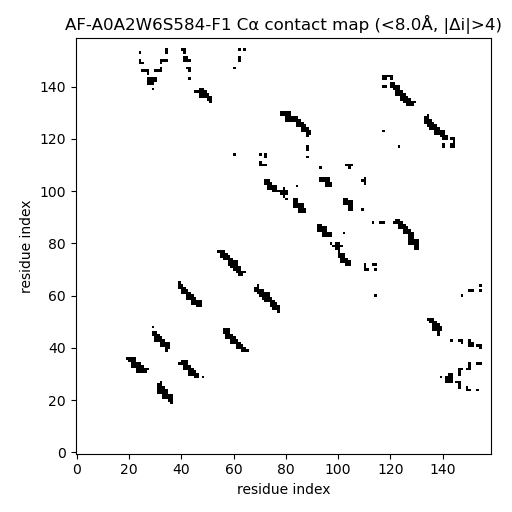3 -1.581 9.543 1.00 98.56 87 LEU A N 1
ATOM 650 C CA . LEU A 1 87 ? -5.103 -2.305 8.294 1.00 98.56 87 LEU A CA 1
ATOM 651 C C . LEU A 1 87 ? -5.572 -3.724 8.613 1.00 98.56 87 LEU A C 1
ATOM 653 O O . LEU A 1 87 ? -4.988 -4.401 9.454 1.00 98.56 87 LEU A O 1
ATOM 657 N N . SER A 1 88 ? -6.627 -4.182 7.947 1.00 98.50 88 SER A N 1
ATOM 658 C CA . SER A 1 88 ? -7.194 -5.518 8.126 1.00 98.50 88 SER A CA 1
ATOM 659 C C . SER A 1 88 ? -7.351 -6.248 6.793 1.00 98.50 88 SER A C 1
ATOM 661 O O . SER A 1 88 ? -7.809 -5.653 5.818 1.00 98.50 88 SER A O 1
ATOM 663 N N . ILE A 1 89 ? -7.000 -7.535 6.761 1.00 97.94 89 ILE A N 1
ATOM 664 C CA . ILE A 1 89 ? -7.245 -8.454 5.637 1.00 97.94 89 ILE A CA 1
ATOM 665 C C . ILE A 1 89 ? -7.808 -9.746 6.236 1.00 97.94 89 ILE A C 1
ATOM 667 O O . ILE A 1 89 ? -7.119 -10.429 6.999 1.00 97.94 89 ILE A O 1
ATOM 671 N N . GLY A 1 90 ? -9.077 -10.047 5.946 1.00 94.94 90 GLY A N 1
ATOM 672 C CA . GLY A 1 90 ? -9.827 -11.061 6.695 1.00 94.94 90 GLY A CA 1
ATOM 673 C C . GLY A 1 90 ? -9.821 -10.754 8.199 1.00 94.94 90 GLY A C 1
ATOM 674 O O . GLY A 1 90 ? -10.016 -9.608 8.603 1.00 94.94 90 GLY A O 1
ATOM 675 N N . GLU A 1 91 ? -9.508 -11.760 9.016 1.00 94.25 91 GLU A N 1
ATOM 676 C CA . GLU A 1 91 ? -9.402 -11.634 10.481 1.00 94.25 91 GLU A CA 1
ATOM 677 C C . GLU A 1 91 ? -8.066 -11.037 10.961 1.00 94.25 91 GLU A C 1
ATOM 679 O O . GLU A 1 91 ? -7.878 -10.747 12.145 1.00 94.25 91 GLU A O 1
ATOM 684 N N . ARG A 1 92 ? -7.093 -10.851 10.060 1.00 97.94 92 ARG A N 1
ATOM 685 C CA . ARG A 1 92 ? -5.758 -10.355 10.414 1.00 97.94 92 ARG A CA 1
ATOM 686 C C . ARG A 1 92 ? -5.775 -8.840 10.512 1.00 97.94 92 ARG A C 1
ATOM 688 O O . ARG A 1 92 ? -6.194 -8.174 9.571 1.00 97.94 92 ARG A O 1
ATOM 695 N N . ARG A 1 93 ? -5.256 -8.304 11.618 1.00 98.06 93 ARG A N 1
ATOM 696 C CA . ARG A 1 93 ? -5.141 -6.864 11.879 1.00 98.06 93 ARG A CA 1
ATOM 697 C C . ARG A 1 93 ? -3.681 -6.465 12.052 1.00 98.06 93 ARG A C 1
ATOM 699 O O . ARG A 1 93 ? -2.923 -7.178 12.703 1.00 98.06 93 ARG A O 1
ATOM 706 N N . PHE A 1 94 ? -3.321 -5.320 11.488 1.00 98.38 94 PHE A N 1
ATOM 707 C CA . PHE A 1 94 ? -1.979 -4.759 11.517 1.00 98.38 94 PHE A CA 1
ATOM 708 C C . PHE A 1 94 ? -2.068 -3.281 11.917 1.00 98.38 94 PHE A C 1
ATOM 710 O O . PHE A 1 94 ? -2.699 -2.503 11.191 1.00 98.38 94 PHE A O 1
ATOM 717 N N . PRO A 1 95 ? -1.483 -2.874 13.055 1.00 97.69 95 PRO A N 1
ATOM 718 C CA . PRO A 1 95 ? -1.383 -1.463 13.391 1.00 97.69 95 PRO A CA 1
ATOM 719 C C . PRO A 1 95 ? -0.452 -0.761 12.397 1.00 97.69 95 PRO A C 1
ATOM 721 O O . PRO A 1 95 ? 0.567 -1.316 11.970 1.00 97.69 95 PRO A O 1
ATOM 724 N N . LEU A 1 96 ? -0.815 0.462 12.026 1.00 98.19 96 LEU A N 1
ATOM 725 C CA . LEU A 1 96 ? 0.002 1.327 11.191 1.00 98.19 96 LEU A CA 1
ATOM 726 C C . LEU A 1 96 ? 0.594 2.444 12.046 1.00 98.19 96 LEU A C 1
ATOM 728 O O . LEU A 1 96 ? -0.136 3.136 12.759 1.00 98.19 96 LEU A O 1
ATOM 732 N N . ALA A 1 97 ? 1.904 2.637 11.934 1.00 96.62 97 ALA A N 1
ATOM 733 C CA . ALA A 1 97 ? 2.552 3.854 12.393 1.00 96.62 97 ALA A CA 1
ATOM 734 C C . ALA A 1 97 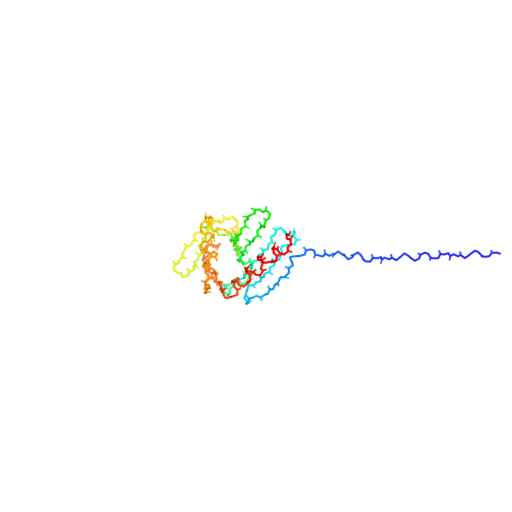? 2.170 4.987 11.437 1.00 96.62 97 ALA A C 1
ATOM 736 O O . ALA A 1 97 ? 2.231 4.808 10.220 1.00 96.62 97 ALA A O 1
ATOM 737 N N . THR A 1 98 ? 1.766 6.133 11.978 1.00 96.75 98 THR A N 1
ATOM 738 C CA . THR A 1 98 ? 1.272 7.266 11.189 1.00 96.75 98 THR A CA 1
ATOM 739 C C . THR A 1 98 ? 2.119 8.505 11.417 1.00 96.75 98 THR A C 1
ATOM 741 O O . THR A 1 98 ? 2.478 8.810 12.552 1.00 96.75 98 THR A O 1
ATOM 744 N N . ASN A 1 99 ? 2.382 9.249 10.349 1.00 96.25 99 ASN A N 1
ATOM 745 C CA . ASN A 1 99 ? 2.947 10.589 10.405 1.00 96.25 99 ASN A CA 1
ATOM 746 C C . ASN A 1 99 ? 2.128 11.488 9.480 1.00 96.25 99 ASN A C 1
ATOM 748 O O . ASN A 1 99 ? 2.032 11.219 8.285 1.00 96.25 99 ASN A O 1
ATOM 752 N N . SER A 1 100 ? 1.537 12.554 10.020 1.00 95.38 100 SER A N 1
ATOM 753 C CA . SER A 1 100 ? 0.603 13.402 9.272 1.00 95.38 100 SER A CA 1
ATOM 754 C C . SER A 1 100 ? -0.510 12.556 8.631 1.00 95.38 100 SER A C 1
ATOM 756 O O . SER A 1 100 ? -1.201 11.822 9.332 1.00 95.38 100 SER A O 1
ATOM 758 N N . ALA A 1 101 ? -0.708 12.641 7.316 1.00 95.56 101 ALA A N 1
ATOM 759 C CA . ALA A 1 101 ? -1.698 11.844 6.597 1.00 95.56 101 ALA A CA 1
ATOM 760 C C . ALA A 1 101 ? -1.083 10.606 5.920 1.00 95.56 101 ALA A C 1
ATOM 762 O O . ALA A 1 101 ? -1.701 10.042 5.022 1.00 95.56 101 ALA A O 1
ATOM 763 N N . ASP A 1 102 ? 0.092 10.159 6.359 1.00 97.81 102 ASP A N 1
ATOM 764 C CA . ASP A 1 102 ? 0.806 9.007 5.807 1.00 97.81 102 ASP A CA 1
ATOM 765 C C . ASP A 1 102 ? 0.959 7.903 6.859 1.00 97.81 102 ASP A C 1
ATOM 767 O O . ASP A 1 102 ? 1.006 8.166 8.066 1.00 97.81 102 ASP A O 1
ATOM 771 N N . GLY A 1 103 ? 1.008 6.648 6.415 1.00 98.00 103 GLY A N 1
ATOM 772 C CA . GLY A 1 103 ? 1.111 5.496 7.302 1.00 98.00 103 GLY A CA 1
ATOM 773 C C . GLY A 1 103 ? 1.850 4.302 6.717 1.00 98.00 103 GLY A C 1
ATOM 774 O O . GLY A 1 103 ? 1.808 4.039 5.514 1.00 98.00 103 GLY A O 1
ATOM 775 N N . TRP A 1 104 ? 2.490 3.545 7.605 1.00 98.06 104 TRP A N 1
ATOM 776 C CA . TRP A 1 104 ? 3.287 2.359 7.293 1.00 98.06 104 TRP A CA 1
ATOM 777 C C . TRP A 1 104 ? 2.996 1.240 8.293 1.00 98.06 104 TRP A C 1
ATOM 779 O O . TRP A 1 104 ? 2.604 1.521 9.426 1.00 98.06 104 TRP A O 1
ATOM 789 N N . PRO A 1 105 ? 3.205 -0.034 7.926 1.00 97.75 105 PRO A N 1
ATOM 790 C CA . PRO A 1 105 ? 3.178 -1.129 8.889 1.00 97.75 105 PRO A CA 1
ATOM 791 C C . PRO A 1 105 ? 4.119 -0.851 10.066 1.00 97.75 105 PRO A C 1
ATOM 793 O O . PRO A 1 105 ? 5.238 -0.385 9.859 1.00 97.75 105 PRO A O 1
ATOM 796 N N . ALA A 1 106 ? 3.691 -1.179 11.287 1.00 94.19 106 ALA A N 1
ATOM 797 C CA . ALA A 1 106 ? 4.482 -0.934 12.497 1.00 94.19 106 ALA A CA 1
ATOM 798 C C . ALA A 1 106 ? 5.849 -1.650 12.507 1.00 94.19 106 ALA A C 1
ATOM 800 O O . ALA A 1 106 ? 6.761 -1.233 13.216 1.00 94.19 106 ALA A O 1
ATOM 801 N N . SER A 1 107 ? 6.009 -2.718 11.717 1.00 94.25 107 SER A N 1
ATOM 802 C CA . SER A 1 107 ? 7.279 -3.423 11.563 1.00 94.25 107 SER A CA 1
ATOM 803 C C . SER A 1 107 ? 7.522 -3.907 10.124 1.00 94.25 107 SER A C 1
ATOM 805 O O . SER A 1 107 ? 6.572 -4.169 9.375 1.00 94.25 107 SER A O 1
ATOM 807 N N . PRO A 1 108 ? 8.789 -4.147 9.726 1.00 92.44 108 PRO A N 1
ATOM 808 C CA . PRO A 1 108 ? 9.101 -4.787 8.446 1.00 92.44 108 PRO A CA 1
ATOM 809 C C . PRO A 1 108 ? 8.492 -6.190 8.299 1.00 92.44 108 PRO A C 1
ATOM 811 O O . PRO A 1 108 ? 8.191 -6.629 7.188 1.00 92.44 108 PRO A O 1
ATOM 814 N N . ALA A 1 109 ? 8.319 -6.915 9.410 1.00 95.38 109 ALA A N 1
ATOM 815 C CA . ALA A 1 109 ? 7.687 -8.230 9.407 1.00 95.38 109 ALA A CA 1
ATOM 816 C C . ALA A 1 109 ? 6.195 -8.134 9.062 1.00 95.38 109 ALA A C 1
ATOM 818 O O . ALA A 1 109 ? 5.706 -8.938 8.264 1.00 95.38 109 ALA A O 1
ATOM 819 N N . ASP A 1 110 ? 5.499 -7.127 9.593 1.00 97.44 110 ASP A N 1
ATOM 820 C CA . ASP A 1 110 ? 4.105 -6.849 9.246 1.00 97.44 110 ASP A CA 1
ATOM 821 C C . ASP A 1 110 ? 3.975 -6.432 7.788 1.00 97.44 110 ASP A C 1
ATOM 823 O O . ASP A 1 110 ? 3.130 -6.976 7.084 1.00 97.44 110 ASP A O 1
ATOM 827 N N . GLY A 1 111 ? 4.872 -5.577 7.286 1.00 96.75 111 GLY A N 1
ATOM 828 C CA . GLY A 1 111 ? 4.904 -5.214 5.866 1.00 96.75 111 GLY A CA 1
ATOM 829 C C . GLY A 1 111 ? 5.010 -6.431 4.942 1.00 96.75 111 GLY A C 1
ATOM 830 O O . GLY A 1 111 ? 4.224 -6.560 4.003 1.00 96.75 111 GLY A O 1
ATOM 831 N N . ARG A 1 112 ? 5.899 -7.389 5.248 1.00 95.75 112 ARG A N 1
ATOM 832 C CA . ARG A 1 112 ? 6.007 -8.647 4.483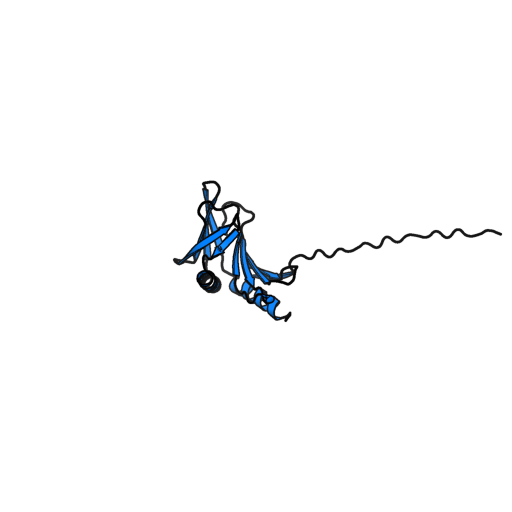 1.00 95.75 112 ARG A CA 1
ATOM 833 C C . ARG A 1 112 ? 4.745 -9.505 4.572 1.00 95.75 112 ARG A C 1
ATOM 835 O O . ARG A 1 112 ? 4.333 -10.083 3.567 1.00 95.75 112 ARG A O 1
ATOM 842 N N . ARG A 1 113 ? 4.129 -9.605 5.757 1.00 97.62 113 ARG A N 1
ATOM 843 C CA . ARG A 1 113 ? 2.879 -10.362 5.953 1.00 97.62 113 ARG A CA 1
ATOM 844 C C . ARG A 1 113 ? 1.726 -9.732 5.173 1.00 97.62 113 ARG A C 1
ATOM 846 O O . ARG A 1 113 ? 1.019 -10.458 4.484 1.00 97.62 113 ARG A O 1
ATOM 853 N N . ILE A 1 114 ? 1.581 -8.410 5.230 1.00 98.25 114 ILE A N 1
ATOM 854 C CA . ILE A 1 114 ? 0.578 -7.654 4.471 1.00 98.25 114 ILE A CA 1
ATOM 855 C C . ILE A 1 114 ? 0.791 -7.858 2.974 1.00 98.25 114 ILE A C 1
ATOM 857 O O . ILE A 1 114 ? -0.149 -8.230 2.284 1.00 98.25 114 ILE A O 1
ATOM 861 N N . ALA A 1 115 ? 2.017 -7.687 2.470 1.00 96.94 115 ALA A N 1
ATOM 862 C CA . ALA A 1 115 ? 2.307 -7.862 1.049 1.00 96.94 115 ALA A CA 1
ATOM 863 C C . ALA A 1 115 ? 1.973 -9.277 0.550 1.00 96.94 115 ALA A C 1
ATOM 865 O O . ALA A 1 115 ? 1.456 -9.429 -0.554 1.00 96.94 115 ALA A O 1
ATOM 866 N N . ARG A 1 116 ? 2.226 -10.314 1.361 1.00 96.88 116 ARG A N 1
ATOM 867 C CA . ARG A 1 116 ? 1.824 -11.689 1.033 1.00 96.88 116 ARG A CA 1
ATOM 868 C C . ARG A 1 116 ? 0.301 -11.830 0.972 1.00 96.88 116 ARG A C 1
ATOM 870 O O . ARG A 1 116 ? -0.206 -12.298 -0.037 1.00 96.88 116 ARG A O 1
ATOM 877 N N . LEU A 1 117 ? -0.413 -11.363 1.997 1.00 98.12 117 LEU A N 1
ATOM 878 C CA . LEU A 1 117 ? -1.879 -11.419 2.052 1.00 98.12 117 LEU A CA 1
ATOM 879 C C . LEU A 1 117 ? -2.537 -10.627 0.910 1.00 98.12 117 LEU A C 1
ATOM 881 O O . LEU A 1 117 ? -3.534 -11.063 0.350 1.00 98.12 117 LEU A O 1
ATOM 885 N N . VAL A 1 118 ? -1.960 -9.491 0.507 1.00 97.81 118 VAL A N 1
ATOM 886 C CA . VAL A 1 118 ? -2.428 -8.732 -0.665 1.00 97.81 118 VAL A CA 1
ATOM 887 C C . VAL A 1 118 ? -2.351 -9.573 -1.941 1.00 97.81 118 VAL A C 1
ATOM 889 O O . VAL A 1 118 ? -3.257 -9.508 -2.770 1.00 97.81 118 VAL A O 1
ATOM 892 N N . ARG A 1 119 ? -1.300 -10.388 -2.091 1.00 95.12 119 ARG A N 1
ATOM 893 C CA . ARG A 1 119 ? -1.151 -11.290 -3.241 1.00 95.12 119 ARG A CA 1
ATOM 894 C C . ARG A 1 119 ? -2.142 -12.455 -3.230 1.00 95.12 119 ARG A C 1
ATOM 896 O O . ARG A 1 119 ? -2.446 -12.979 -4.294 1.00 95.12 119 ARG A O 1
ATOM 903 N N . GLU A 1 120 ? -2.633 -12.850 -2.057 1.00 95.38 120 GLU A N 1
ATOM 904 C CA . GLU A 1 120 ? -3.650 -13.901 -1.903 1.00 95.38 120 GLU A CA 1
ATOM 905 C C . GLU A 1 120 ? -5.049 -13.420 -2.359 1.00 95.38 120 GLU A C 1
ATOM 907 O O . GLU A 1 120 ? -5.901 -14.237 -2.699 1.00 95.38 120 GLU A O 1
ATOM 912 N N . GLY A 1 121 ? -5.276 -12.102 -2.455 1.00 92.12 121 GLY A N 1
ATOM 913 C CA . GLY A 1 121 ? -6.502 -11.507 -2.998 1.00 92.12 121 GLY A CA 1
ATOM 914 C C . GLY A 1 121 ? -7.578 -11.193 -1.949 1.00 92.12 121 GLY A C 1
ATOM 915 O O . GLY A 1 121 ? -7.311 -11.087 -0.756 1.00 92.12 121 GLY A O 1
ATOM 916 N N . GLY A 1 122 ? -8.818 -10.969 -2.401 1.00 95.44 122 GLY A N 1
ATOM 917 C CA . GLY A 1 122 ? -9.947 -10.586 -1.541 1.00 95.44 122 GLY A CA 1
ATOM 918 C C . GLY A 1 122 ? -10.075 -9.073 -1.319 1.00 95.44 122 GLY A C 1
ATOM 919 O O . GLY A 1 122 ? -10.036 -8.286 -2.269 1.00 95.44 122 GLY A O 1
ATOM 920 N N . THR A 1 123 ? -10.269 -8.655 -0.066 1.00 96.81 123 THR A N 1
ATOM 921 C CA . THR A 1 123 ? -10.440 -7.240 0.305 1.00 96.81 123 THR A CA 1
ATOM 922 C C . THR A 1 123 ? -9.563 -6.849 1.482 1.00 96.81 123 THR A C 1
ATOM 924 O O . THR A 1 123 ? -9.473 -7.580 2.468 1.00 96.81 123 THR A O 1
ATOM 927 N N . LEU A 1 124 ? -9.008 -5.645 1.413 1.00 97.94 124 LEU A N 1
ATOM 928 C CA . LEU A 1 124 ? -8.266 -4.997 2.488 1.00 97.94 124 LEU A CA 1
ATOM 929 C C . LEU A 1 124 ? -9.076 -3.812 3.005 1.00 97.94 124 LEU A C 1
ATOM 931 O O . LEU A 1 124 ? -9.637 -3.049 2.221 1.00 97.94 124 LEU A O 1
ATOM 935 N N . ARG A 1 125 ? -9.133 -3.630 4.323 1.00 97.44 125 ARG A N 1
ATOM 936 C CA . ARG A 1 125 ? -9.805 -2.492 4.956 1.00 97.44 125 ARG A CA 1
ATOM 937 C C . ARG A 1 125 ? -8.837 -1.708 5.825 1.00 97.44 125 ARG A C 1
ATOM 939 O O . ARG A 1 125 ? -8.093 -2.299 6.596 1.00 97.44 125 ARG A O 1
ATOM 946 N N . ILE A 1 126 ? -8.887 -0.386 5.743 1.00 97.06 126 ILE A N 1
ATOM 947 C CA . ILE A 1 126 ? -8.121 0.519 6.596 1.00 97.06 126 ILE A CA 1
ATOM 948 C C . ILE A 1 126 ? -9.100 1.347 7.412 1.00 97.06 126 ILE A C 1
ATOM 950 O O . ILE A 1 126 ? -9.977 2.002 6.854 1.00 97.06 126 ILE A O 1
ATOM 954 N N . THR A 1 127 ? -8.958 1.321 8.732 1.00 96.31 127 THR A N 1
ATOM 955 C CA . THR A 1 127 ? -9.778 2.127 9.640 1.00 96.31 127 THR A CA 1
ATOM 956 C C . THR A 1 127 ? -8.918 3.077 10.448 1.00 96.31 127 THR A C 1
ATOM 958 O O . THR A 1 127 ? -7.869 2.679 10.950 1.00 96.31 127 THR A O 1
ATOM 961 N N . ALA A 1 128 ? -9.394 4.306 10.611 1.00 95.88 128 ALA A N 1
ATOM 962 C CA . ALA A 1 128 ? -8.744 5.352 11.394 1.00 95.88 128 ALA A CA 1
ATOM 963 C C . ALA A 1 128 ? -9.793 6.318 11.964 1.00 95.88 128 ALA A C 1
ATOM 965 O O . ALA A 1 128 ? -10.948 6.322 11.524 1.00 95.88 128 ALA A O 1
ATOM 966 N N . ARG A 1 129 ? -9.395 7.158 12.924 1.00 95.62 129 ARG A N 1
ATOM 967 C CA . ARG A 1 129 ? -10.203 8.286 13.407 1.00 95.62 129 ARG A CA 1
ATOM 968 C C . ARG A 1 129 ? -9.607 9.588 12.877 1.00 95.62 129 ARG A C 1
ATOM 970 O O . ARG A 1 129 ? -8.466 9.894 13.192 1.00 95.62 129 ARG A O 1
ATOM 977 N N . ILE A 1 130 ? -10.363 10.339 12.079 1.00 93.06 130 ILE A N 1
ATOM 978 C CA . ILE A 1 130 ? -9.920 11.586 11.433 1.00 93.06 130 ILE A CA 1
ATOM 979 C C . ILE A 1 130 ? -10.962 12.668 11.720 1.00 93.06 130 ILE A C 1
ATOM 981 O O . ILE A 1 130 ? -12.148 12.462 11.461 1.00 93.06 130 ILE A O 1
ATOM 985 N N . GLY A 1 131 ? -10.540 13.804 12.284 1.00 92.19 131 GLY A N 1
ATOM 986 C CA . GLY A 1 131 ? -11.444 14.921 12.600 1.00 92.19 131 GLY A CA 1
ATOM 987 C C . GLY A 1 131 ? -12.636 14.517 13.481 1.00 92.19 131 GLY A C 1
ATOM 988 O O . GLY A 1 131 ? -13.762 14.928 13.226 1.00 92.19 131 GLY A O 1
ATOM 989 N N . GLY A 1 132 ? -12.417 13.617 14.448 1.00 91.69 132 GLY A N 1
ATOM 990 C CA . GLY A 1 132 ? -13.470 13.095 15.332 1.00 91.69 132 GLY A CA 1
ATOM 991 C C . GLY A 1 132 ? -14.376 12.016 14.720 1.00 91.69 132 GLY A C 1
ATOM 992 O O . GLY A 1 132 ? -15.171 11.422 15.441 1.00 91.69 132 GLY A O 1
ATOM 993 N N . ARG A 1 133 ? -14.241 11.695 13.426 1.00 91.94 133 ARG A N 1
ATOM 994 C CA . ARG A 1 133 ? -15.060 10.683 12.738 1.00 91.94 133 ARG A CA 1
ATOM 995 C C . ARG A 1 133 ? -14.270 9.403 12.492 1.00 91.94 133 ARG A C 1
ATOM 997 O O . ARG A 1 133 ? -13.094 9.448 12.134 1.00 91.94 133 ARG A O 1
ATOM 1004 N N . ARG A 1 134 ? -14.928 8.249 12.629 1.00 92.19 134 ARG A N 1
ATOM 1005 C CA . ARG A 1 134 ? -14.355 6.964 12.209 1.00 92.19 134 ARG A CA 1
ATOM 1006 C C . ARG A 1 134 ? -14.475 6.828 10.694 1.00 92.19 134 ARG A C 1
ATOM 1008 O O . ARG A 1 134 ? -15.568 6.953 10.148 1.00 92.19 134 ARG A O 1
ATOM 1015 N N . ILE A 1 135 ? -13.358 6.552 10.036 1.00 90.81 135 ILE A N 1
ATOM 1016 C CA . ILE A 1 135 ? -13.298 6.265 8.603 1.00 90.81 135 ILE A CA 1
ATOM 1017 C C . ILE A 1 135 ? -13.003 4.781 8.370 1.00 90.81 135 ILE A C 1
ATOM 1019 O O . ILE A 1 135 ? -12.409 4.110 9.219 1.00 90.81 135 ILE A O 1
ATOM 1023 N N . SER A 1 136 ? -13.442 4.271 7.221 1.00 93.81 136 SER A N 1
ATOM 1024 C CA . SER A 1 136 ? -13.238 2.887 6.797 1.00 93.81 136 SER A CA 1
ATOM 1025 C C . SER A 1 136 ? -13.079 2.839 5.281 1.00 93.81 136 SER A C 1
ATOM 1027 O O . SER A 1 136 ? -14.060 2.944 4.544 1.00 93.81 136 SER A O 1
ATOM 1029 N N . ASP A 1 137 ? -11.841 2.674 4.834 1.00 94.44 137 ASP A N 1
ATOM 1030 C CA . ASP A 1 137 ? -11.464 2.631 3.426 1.00 94.44 137 ASP A CA 1
ATOM 1031 C C . ASP A 1 137 ? -11.284 1.182 3.000 1.00 94.44 137 ASP A C 1
ATOM 1033 O O . ASP A 1 137 ? -10.486 0.453 3.586 1.00 94.44 137 ASP A O 1
ATOM 1037 N N . THR A 1 138 ? -12.053 0.737 2.005 1.00 96.00 138 THR A N 1
ATOM 1038 C CA . THR A 1 138 ? -11.996 -0.654 1.529 1.00 96.00 138 THR A CA 1
ATOM 1039 C C . THR A 1 138 ? -11.358 -0.727 0.148 1.00 96.00 138 THR A C 1
ATOM 1041 O O . THR A 1 138 ? -11.829 -0.092 -0.793 1.00 96.00 138 THR A O 1
ATOM 1044 N N . TYR A 1 139 ? -10.331 -1.555 0.002 1.00 97.00 139 TYR A N 1
ATOM 1045 C CA . TYR A 1 139 ? -9.568 -1.786 -1.218 1.00 97.00 139 TYR A CA 1
ATOM 1046 C C . TYR A 1 139 ? -9.867 -3.192 -1.744 1.00 97.00 139 TYR A C 1
ATOM 1048 O O . TYR A 1 139 ? -9.680 -4.184 -1.035 1.00 97.00 139 TYR A O 1
ATOM 1056 N N . ALA A 1 140 ? -10.328 -3.282 -2.990 1.00 96.56 140 ALA A N 1
ATOM 1057 C CA . ALA A 1 140 ? -10.406 -4.554 -3.696 1.00 96.56 140 ALA A CA 1
ATOM 1058 C C . ALA A 1 140 ? -8.983 -5.001 -4.056 1.00 96.56 140 ALA A C 1
ATOM 1060 O O . ALA A 1 140 ? -8.226 -4.218 -4.626 1.00 96.56 140 ALA A O 1
ATOM 1061 N N . LEU A 1 141 ? -8.615 -6.240 -3.730 1.00 97.81 141 LEU A N 1
ATOM 1062 C CA . LEU A 1 141 ? -7.279 -6.780 -4.009 1.00 97.81 141 LEU A CA 1
ATOM 1063 C C . LEU A 1 141 ? -7.203 -7.508 -5.359 1.00 97.81 141 LEU A C 1
ATOM 1065 O O . LEU A 1 141 ? -6.126 -7.918 -5.784 1.00 97.81 141 LEU A O 1
ATOM 1069 N N . ALA A 1 142 ? -8.329 -7.639 -6.066 1.00 97.06 142 ALA A N 1
ATOM 1070 C CA . ALA A 1 142 ? -8.342 -8.122 -7.441 1.00 97.06 142 ALA A CA 1
ATOM 1071 C C . ALA A 1 142 ? -7.459 -7.225 -8.331 1.00 97.06 142 ALA A C 1
ATOM 1073 O O . ALA A 1 142 ? -7.637 -6.006 -8.369 1.00 97.06 142 ALA A O 1
ATOM 1074 N N . GLY A 1 143 ? -6.496 -7.841 -9.022 1.00 97.62 143 GLY A N 1
ATOM 1075 C CA . GLY A 1 143 ? -5.501 -7.153 -9.853 1.00 97.62 143 GLY A CA 1
ATOM 1076 C C . GLY A 1 143 ? -4.250 -6.664 -9.109 1.00 97.62 143 GLY A C 1
ATOM 1077 O O . GLY A 1 143 ? -3.244 -6.388 -9.758 1.00 97.62 143 GLY A O 1
ATOM 1078 N N . ALA A 1 144 ? -4.249 -6.646 -7.770 1.00 98.31 144 ALA A N 1
ATOM 1079 C CA . ALA A 1 144 ? -3.072 -6.268 -6.984 1.00 98.31 144 ALA A CA 1
ATOM 1080 C C . ALA A 1 144 ? -1.837 -7.145 -7.269 1.00 98.31 144 ALA A C 1
ATOM 1082 O O . ALA A 1 144 ? -0.766 -6.576 -7.480 1.00 98.31 144 ALA A O 1
ATOM 1083 N N . PRO A 1 145 ? -1.939 -8.495 -7.329 1.00 97.75 145 PRO A N 1
ATOM 1084 C CA . PRO A 1 145 ? -0.772 -9.338 -7.588 1.00 97.75 145 PRO A CA 1
ATOM 1085 C C . PRO A 1 145 ? -0.107 -8.999 -8.929 1.00 97.75 145 PRO A C 1
ATOM 1087 O O . PRO A 1 145 ? 1.102 -8.789 -8.974 1.00 97.75 145 PRO A O 1
ATOM 1090 N N . SER A 1 146 ? -0.907 -8.858 -9.992 1.00 98.19 146 SER A N 1
ATOM 1091 C CA . SER A 1 146 ? -0.429 -8.527 -11.339 1.00 98.19 146 SER A CA 1
ATOM 1092 C C . SER A 1 146 ? 0.198 -7.136 -11.414 1.00 98.19 146 SER A C 1
ATOM 1094 O O . SER A 1 146 ? 1.245 -6.983 -12.033 1.00 98.19 146 SER A O 1
ATOM 1096 N N . ALA A 1 147 ? -0.393 -6.135 -10.753 1.00 98.38 147 ALA A N 1
ATOM 1097 C CA . ALA A 1 147 ? 0.179 -4.791 -10.702 1.00 98.38 147 ALA A CA 1
ATOM 1098 C C . ALA A 1 147 ? 1.529 -4.758 -9.969 1.00 98.38 147 ALA A C 1
ATOM 1100 O O . ALA A 1 147 ? 2.461 -4.104 -10.432 1.00 98.38 147 ALA A O 1
ATOM 1101 N N . ILE A 1 148 ? 1.648 -5.480 -8.848 1.00 97.56 148 ILE A N 1
ATOM 1102 C CA . ILE A 1 148 ? 2.908 -5.598 -8.098 1.00 97.56 148 ILE A CA 1
ATOM 1103 C C . ILE A 1 148 ? 3.974 -6.268 -8.966 1.00 97.56 148 ILE A C 1
ATOM 1105 O O . ILE A 1 148 ? 5.078 -5.745 -9.074 1.00 97.56 148 ILE A O 1
ATOM 1109 N N . ASP A 1 149 ? 3.641 -7.385 -9.617 1.00 96.50 149 ASP A N 1
ATOM 1110 C CA . ASP A 1 149 ? 4.589 -8.114 -10.464 1.00 96.50 149 ASP A CA 1
ATOM 1111 C C . ASP A 1 149 ? 5.018 -7.281 -11.683 1.00 96.50 149 ASP A C 1
ATOM 1113 O O . ASP A 1 149 ? 6.202 -7.240 -12.017 1.00 96.50 149 ASP A O 1
ATOM 1117 N N . ALA A 1 150 ? 4.091 -6.554 -12.314 1.00 97.50 150 ALA A N 1
ATOM 1118 C CA . ALA A 1 150 ? 4.403 -5.653 -13.421 1.00 97.50 150 ALA A CA 1
ATOM 1119 C C . ALA A 1 150 ? 5.339 -4.508 -12.995 1.00 97.50 150 ALA A C 1
ATOM 1121 O O . ALA A 1 150 ? 6.301 -4.208 -13.705 1.00 97.50 150 ALA A O 1
ATOM 1122 N N . ALA A 1 151 ? 5.091 -3.897 -11.831 1.00 97.06 151 ALA A N 1
ATOM 1123 C CA . ALA A 1 151 ? 5.957 -2.859 -11.276 1.00 97.06 151 ALA A CA 1
ATOM 1124 C C . ALA A 1 151 ? 7.350 -3.407 -10.921 1.00 97.06 151 ALA A C 1
ATOM 1126 O O . ALA A 1 151 ? 8.360 -2.802 -11.279 1.00 97.06 151 ALA A O 1
ATOM 1127 N N . ASP A 1 152 ? 7.422 -4.571 -10.270 1.00 94.62 152 ASP A N 1
ATOM 1128 C CA . ASP A 1 152 ? 8.692 -5.215 -9.924 1.00 94.62 152 ASP A CA 1
ATOM 1129 C C . ASP A 1 152 ? 9.508 -5.545 -11.192 1.00 94.62 152 ASP A C 1
ATOM 1131 O O . ASP A 1 152 ? 10.701 -5.242 -11.252 1.00 94.62 152 ASP A O 1
ATOM 1135 N N . LEU A 1 153 ? 8.870 -6.081 -12.241 1.00 94.62 153 LEU A N 1
ATOM 1136 C CA . LEU A 1 153 ? 9.516 -6.366 -13.529 1.00 94.62 153 LEU A CA 1
ATOM 1137 C C . LEU A 1 153 ? 10.028 -5.104 -14.234 1.00 94.62 153 LEU A C 1
ATOM 1139 O O . LEU A 1 153 ? 11.109 -5.136 -14.823 1.00 94.62 153 LEU A O 1
ATOM 1143 N N . ALA A 1 154 ? 9.287 -3.995 -14.170 1.00 92.44 154 ALA A N 1
ATOM 1144 C CA . ALA A 1 154 ? 9.724 -2.722 -14.745 1.00 92.44 154 ALA A CA 1
ATOM 1145 C C . ALA A 1 154 ? 11.028 -2.217 -14.105 1.00 92.44 154 ALA A C 1
ATOM 1147 O O . ALA A 1 154 ? 11.883 -1.674 -14.795 1.00 92.44 154 ALA A O 1
ATOM 1148 N N . CYS A 1 155 ? 11.218 -2.462 -12.807 1.00 90.12 155 CYS A N 1
ATOM 1149 C CA . CYS A 1 155 ? 12.446 -2.109 -12.097 1.00 90.12 155 CYS A CA 1
ATOM 1150 C C . CYS A 1 155 ? 13.615 -3.076 -12.351 1.00 90.12 155 CYS A C 1
ATOM 1152 O O . CYS A 1 155 ? 14.765 -2.711 -12.111 1.00 90.12 155 CYS A O 1
ATOM 1154 N N . LEU A 1 156 ? 13.345 -4.306 -12.802 1.00 86.88 156 LEU A N 1
ATOM 1155 C CA . LEU A 1 156 ? 14.380 -5.296 -13.118 1.00 86.88 156 LEU A CA 1
ATOM 1156 C C . LEU A 1 156 ? 14.970 -5.120 -14.519 1.00 86.88 156 LEU A C 1
ATOM 1158 O O . LEU A 1 156 ? 16.158 -5.353 -14.689 1.00 86.88 156 LEU A O 1
ATOM 1162 N N . ARG A 1 157 ? 14.165 -4.713 -15.508 1.00 73.50 157 ARG A N 1
ATOM 1163 C CA . ARG A 1 157 ? 14.595 -4.566 -16.916 1.00 73.50 157 ARG A CA 1
ATOM 1164 C C . ARG A 1 157 ? 15.605 -3.441 -17.167 1.00 73.50 157 ARG A C 1
ATOM 1166 O O . ARG A 1 157 ? 16.137 -3.342 -18.262 1.00 73.50 157 ARG A O 1
ATOM 1173 N N . GLU A 1 158 ? 15.834 -2.602 -16.168 1.00 62.53 158 GLU A N 1
ATOM 1174 C CA . GLU A 1 158 ? 16.643 -1.382 -16.243 1.00 62.53 158 GLU A CA 1
ATOM 1175 C C . GLU A 1 158 ? 17.926 -1.483 -15.396 1.00 62.53 158 GLU A C 1
ATOM 1177 O O . GLU A 1 158 ? 18.607 -0.483 -15.171 1.00 62.53 158 GLU A O 1
ATOM 1182 N N . ARG A 1 159 ? 18.225 -2.681 -14.880 1.00 55.31 159 ARG A N 1
ATOM 1183 C CA . ARG A 1 159 ? 19.526 -3.046 -14.308 1.00 55.31 159 ARG A CA 1
ATOM 1184 C C . ARG A 1 159 ? 20.375 -3.744 -15.355 1.00 55.31 159 ARG A C 1
ATOM 1186 O O . ARG A 1 159 ? 21.603 -3.531 -15.296 1.00 55.31 159 ARG A O 1
#

pLDDT: mean 89.28, std 13.94, range [41.06, 98.56]

Sequence (159 aa):
MRRPAILTTMMLAPCLIAASGPQSIGQFGRWGAFRAADGASCYAIAQPSRSGREDGA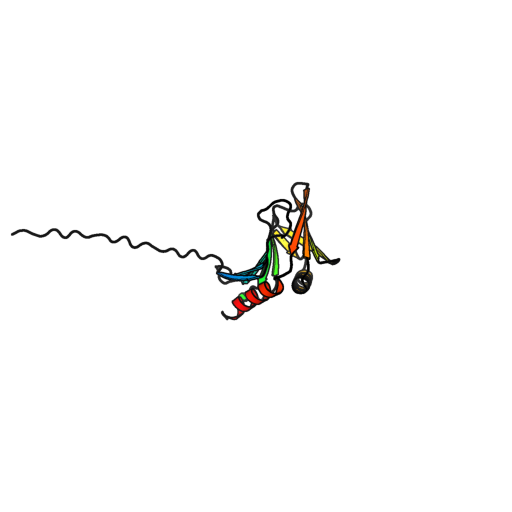YLTISSWPARRLVRQIHVRFRGVPADGAVLSIGERRFPLATNSADGWPASPADGRRIARLVREGGTLRITARIGGRRISDTYALAGAPSAIDAADLACLRER

Secondary structure (DSSP, 8-state):
--PPP---------------PPEEEEEETTEEEEE-TTSS-EEEEE--SB-SS-SS-EEEEEEEGGGTEEEEEEEE-SS-EEEEEEEEETTEEEEEEEETTEEEESSHHHHHHHHHHHHH-SEEEEEEEETTEEEEEEEE-TTHHHHHHHHHHHHHTT-

Mean predicted aligned error: 7.7 Å

Radius of gyration: 22.3 Å; Cα contacts (8 Å, |Δi|>4): 331; chains: 1; bounding box: 41×66×73 Å